Protein AF-A0A1M7QY72-F1 (afdb_monomer_lite)

Secondary structure (DSSP, 8-state):
-HHHHHHHHHHHHHHHHHHHHHHHHHHH--HHHHHHHHHHHHHHHHHHHHHHHHHHH-

Organism: NCBI:txid134849

Radius of gyration: 13.67 Å; chains: 1; bounding box: 32×12×42 Å

Sequence (58 aa):
MTKYSNAIRVVSVLAVALVLAGLFYQFAQDFRMSLFVFLVTAFAGSLFAMISIVTREN

Foldseek 3Di:
DVPVVLVVQLVVLLVVLLVQLVVCCVVVVDNVVSVVSSVVSSVVSNVVSVVVVVVVVD

Structure (mmCIF, N/CA/C/O backbone):
data_AF-A0A1M7QY72-F1
#
_entry.id   AF-A0A1M7QY72-F1
#
loop_
_atom_site.group_PDB
_atom_site.id
_atom_site.type_symbol
_atom_site.label_atom_id
_atom_site.label_alt_id
_atom_site.label_comp_id
_atom_site.label_asym_id
_atom_site.label_entity_id
_atom_site.label_seq_id
_atom_site.pdbx_PDB_ins_code
_atom_site.Cartn_x
_atom_site.Cartn_y
_atom_site.Cartn_z
_atom_site.occupancy
_atom_site.B_iso_or_equiv
_atom_site.auth_seq_id
_atom_site.auth_comp_id
_atom_site.auth_asym_id
_atom_site.auth_atom_id
_atom_site.pdbx_PDB_model_num
ATOM 1 N N . MET A 1 1 ? -21.064 -1.594 14.346 1.00 53.12 1 MET A N 1
ATOM 2 C CA . MET A 1 1 ? -20.595 -0.515 13.439 1.00 53.12 1 MET A CA 1
ATOM 3 C C . MET A 1 1 ? -19.122 -0.643 12.998 1.00 53.12 1 MET A C 1
ATOM 5 O O . MET A 1 1 ? -18.680 0.151 12.183 1.00 53.12 1 MET A O 1
ATOM 9 N N . THR A 1 2 ? -18.361 -1.659 13.431 1.00 56.91 2 THR A N 1
ATOM 10 C CA . THR A 1 2 ? -16.913 -1.808 13.143 1.00 56.91 2 THR A CA 1
ATOM 11 C C . THR A 1 2 ? -16.565 -2.310 11.732 1.00 56.91 2 THR A C 1
ATOM 13 O O . THR A 1 2 ? -15.516 -1.951 11.203 1.00 56.91 2 THR A O 1
ATOM 16 N N . LYS A 1 3 ? -17.447 -3.083 11.079 1.00 54.75 3 LYS A N 1
ATOM 17 C CA . LYS A 1 3 ? -17.182 -3.682 9.752 1.00 54.75 3 LYS A CA 1
ATOM 18 C C . LYS A 1 3 ? -16.901 -2.643 8.653 1.00 54.75 3 LYS A C 1
ATOM 20 O O . LYS A 1 3 ? -15.990 -2.837 7.855 1.00 54.75 3 LYS A O 1
ATOM 25 N N . TYR A 1 4 ? -17.626 -1.521 8.653 1.00 59.72 4 TYR A N 1
ATOM 26 C CA . TYR A 1 4 ? -17.446 -0.453 7.661 1.00 59.72 4 TYR A CA 1
ATOM 27 C C . TYR A 1 4 ? -16.134 0.322 7.852 1.00 59.72 4 TYR A C 1
ATOM 29 O O . TYR A 1 4 ? -15.491 0.685 6.874 1.00 59.72 4 TYR A O 1
ATOM 37 N N . SER A 1 5 ? -15.685 0.506 9.098 1.00 70.00 5 SER A N 1
ATOM 38 C CA . SER A 1 5 ? -14.419 1.190 9.407 1.00 70.00 5 SER A CA 1
ATOM 39 C C . SER A 1 5 ? -13.204 0.414 8.881 1.00 70.00 5 SER A C 1
ATOM 41 O O . SER A 1 5 ? -12.281 0.998 8.313 1.00 70.00 5 SER A O 1
ATOM 43 N N . ASN A 1 6 ? -13.233 -0.918 8.988 1.00 69.69 6 ASN A N 1
ATOM 44 C CA . ASN A 1 6 ? -12.155 -1.774 8.489 1.00 69.69 6 ASN A CA 1
ATOM 45 C C . ASN A 1 6 ? -12.124 -1.825 6.959 1.00 69.69 6 ASN A C 1
ATOM 47 O O . ASN A 1 6 ? -11.052 -1.713 6.369 1.00 69.69 6 ASN A O 1
ATOM 51 N N . ALA A 1 7 ? -13.292 -1.923 6.317 1.00 74.88 7 ALA A N 1
ATOM 52 C CA . ALA A 1 7 ? -13.387 -1.892 4.861 1.00 74.88 7 ALA A CA 1
ATOM 53 C C . ALA A 1 7 ? -12.800 -0.592 4.284 1.00 74.88 7 ALA A C 1
ATOM 55 O O . ALA A 1 7 ? -12.004 -0.641 3.350 1.00 74.88 7 ALA A O 1
ATOM 56 N N . ILE A 1 8 ? -13.105 0.560 4.892 1.00 81.31 8 ILE A N 1
ATOM 57 C CA . ILE A 1 8 ? -12.576 1.860 4.452 1.00 81.31 8 ILE A CA 1
ATOM 58 C C . ILE A 1 8 ? -11.046 1.907 4.559 1.00 81.31 8 ILE A C 1
ATOM 60 O O . ILE A 1 8 ? -10.393 2.368 3.623 1.00 81.31 8 ILE A O 1
ATOM 64 N N . ARG A 1 9 ? -10.459 1.400 5.653 1.00 77.88 9 ARG A N 1
ATOM 65 C CA . ARG A 1 9 ? -8.995 1.351 5.852 1.00 77.88 9 ARG A CA 1
ATOM 66 C C . ARG A 1 9 ? -8.293 0.477 4.812 1.00 77.88 9 ARG A C 1
ATOM 68 O O . ARG A 1 9 ? -7.275 0.877 4.260 1.00 77.88 9 ARG A O 1
ATOM 75 N N . VAL A 1 10 ? -8.852 -0.694 4.514 1.00 81.19 10 VAL A N 1
ATOM 76 C CA . VAL A 1 10 ? -8.284 -1.612 3.513 1.00 81.19 10 VAL A CA 1
ATOM 77 C C . VAL A 1 10 ? -8.364 -1.009 2.109 1.00 81.19 10 VAL A C 1
ATOM 79 O O . VAL A 1 10 ? -7.383 -1.041 1.369 1.00 81.19 10 VAL A O 1
ATOM 82 N N . VAL A 1 11 ? -9.501 -0.401 1.758 1.00 86.50 11 VAL A N 1
ATOM 83 C CA . VAL A 1 11 ? -9.688 0.258 0.456 1.00 86.50 11 VAL A CA 1
ATOM 84 C C . VAL A 1 11 ? -8.731 1.439 0.286 1.00 86.50 11 VAL A C 1
ATOM 86 O O . VAL A 1 11 ? -8.149 1.603 -0.784 1.00 86.50 11 VAL A O 1
ATOM 89 N N . SER A 1 12 ? -8.511 2.234 1.336 1.00 85.19 12 SER A N 1
ATOM 90 C CA . SER A 1 12 ? -7.572 3.362 1.271 1.00 85.19 12 SER A CA 1
ATOM 91 C C . SER A 1 12 ? -6.114 2.907 1.139 1.00 85.19 12 SER A C 1
ATOM 93 O O . SER A 1 12 ? -5.379 3.490 0.344 1.00 85.19 12 SER A O 1
ATOM 95 N N . VAL A 1 13 ? -5.705 1.822 1.805 1.00 86.69 13 VAL A N 1
ATOM 96 C CA . VAL A 1 13 ? -4.376 1.209 1.603 1.00 86.69 13 VAL A CA 1
ATOM 97 C C . VAL A 1 13 ? -4.199 0.703 0.168 1.00 86.69 13 VAL A C 1
ATOM 99 O O . VAL A 1 13 ? -3.168 0.965 -0.450 1.00 86.69 13 VAL A O 1
ATOM 102 N N . LEU A 1 14 ? -5.206 0.020 -0.386 1.00 86.50 14 LEU A N 1
ATOM 103 C CA . LEU A 1 14 ? -5.180 -0.470 -1.768 1.00 86.50 14 LEU A CA 1
ATOM 104 C C . LEU A 1 14 ? -5.069 0.667 -2.789 1.00 86.50 14 LEU A C 1
ATOM 106 O O . LEU A 1 14 ? -4.295 0.560 -3.738 1.00 86.50 14 LEU A O 1
ATOM 110 N N . ALA A 1 15 ? -5.803 1.762 -2.580 1.00 88.25 15 ALA A N 1
ATOM 111 C CA . ALA A 1 15 ? -5.737 2.933 -3.448 1.00 88.25 15 ALA A CA 1
ATOM 112 C C . ALA A 1 15 ? -4.332 3.558 -3.451 1.00 88.25 15 ALA A C 1
ATOM 114 O O . ALA A 1 15 ? -3.778 3.821 -4.516 1.00 88.25 15 ALA A O 1
ATOM 115 N N . VAL A 1 16 ? -3.720 3.729 -2.273 1.00 88.81 16 VAL A N 1
ATOM 116 C CA . VAL A 1 16 ? -2.349 4.256 -2.153 1.00 88.81 16 VAL A CA 1
ATOM 117 C C . VAL A 1 16 ? -1.334 3.315 -2.805 1.00 88.81 16 VAL A C 1
ATOM 119 O O . VAL A 1 16 ? -0.462 3.775 -3.543 1.00 88.81 16 VAL A O 1
ATOM 122 N N . ALA A 1 17 ? -1.467 2.004 -2.589 1.00 89.31 17 ALA A N 1
ATOM 123 C CA . ALA A 1 17 ? -0.589 1.011 -3.197 1.00 89.31 17 ALA A CA 1
ATOM 124 C C . ALA A 1 17 ? -0.666 1.047 -4.732 1.00 89.31 17 ALA A C 1
ATOM 126 O O . ALA A 1 17 ? 0.375 1.025 -5.388 1.00 89.31 17 ALA A O 1
ATOM 127 N N . LEU A 1 18 ? -1.869 1.156 -5.310 1.00 88.88 18 LEU A N 1
ATOM 128 C CA . LEU A 1 18 ? -2.066 1.271 -6.761 1.00 88.88 18 LEU A CA 1
ATOM 129 C C . LEU A 1 18 ? -1.438 2.544 -7.336 1.00 88.88 18 LEU A C 1
ATOM 131 O O . LEU A 1 18 ? -0.786 2.481 -8.377 1.00 88.88 18 LEU A O 1
ATOM 135 N N . VAL A 1 19 ? -1.602 3.684 -6.660 1.00 90.25 19 VAL A N 1
ATOM 136 C C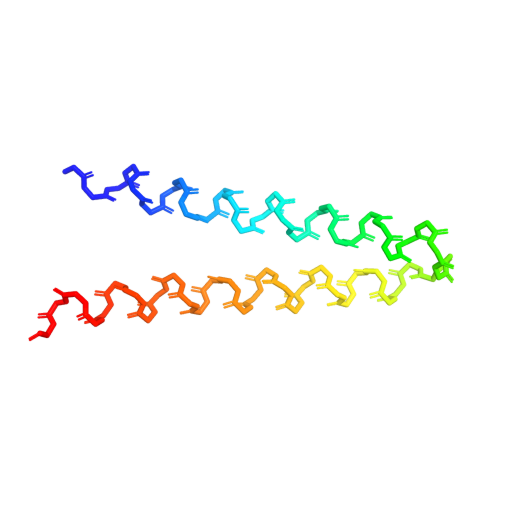A . VAL A 1 19 ? -1.006 4.957 -7.098 1.00 90.25 19 VAL A CA 1
ATOM 137 C C . VAL A 1 19 ? 0.518 4.866 -7.096 1.00 90.25 19 VAL A C 1
ATOM 139 O O . VAL A 1 19 ? 1.152 5.206 -8.093 1.00 90.25 19 VAL A O 1
ATOM 142 N N . LEU A 1 20 ? 1.115 4.354 -6.016 1.00 86.44 20 LEU A N 1
ATOM 143 C CA . LEU A 1 20 ? 2.566 4.180 -5.930 1.00 86.44 20 LEU A CA 1
ATOM 144 C C . LEU A 1 20 ? 3.077 3.205 -6.990 1.00 86.44 20 LEU A C 1
ATOM 146 O O . LEU A 1 20 ? 4.037 3.514 -7.690 1.00 86.44 20 LEU A O 1
ATOM 150 N N . ALA A 1 21 ? 2.410 2.068 -7.172 1.00 86.06 21 ALA A N 1
ATOM 151 C CA . ALA A 1 21 ? 2.772 1.099 -8.198 1.00 86.06 21 ALA A CA 1
ATOM 152 C C . ALA A 1 21 ? 2.714 1.700 -9.610 1.00 86.06 21 ALA A C 1
ATOM 154 O O . ALA A 1 21 ? 3.643 1.501 -10.395 1.00 86.06 21 ALA A O 1
ATOM 155 N N . GLY A 1 22 ? 1.665 2.466 -9.922 1.00 86.25 22 GLY A N 1
ATOM 156 C CA . GLY A 1 22 ? 1.507 3.147 -11.207 1.00 86.25 22 GLY A CA 1
ATOM 157 C C . GLY A 1 22 ? 2.596 4.190 -11.461 1.00 86.25 22 GLY A C 1
ATOM 158 O O . GLY A 1 22 ? 3.190 4.201 -12.538 1.00 86.25 22 GLY A O 1
ATOM 159 N N . LEU A 1 23 ? 2.927 5.004 -10.453 1.00 87.62 23 LEU A N 1
ATOM 160 C CA . LEU A 1 23 ? 4.032 5.963 -10.541 1.00 87.62 23 LEU A CA 1
ATOM 161 C C . LEU A 1 23 ? 5.365 5.242 -10.771 1.00 87.62 23 LEU A C 1
ATOM 163 O O . LEU A 1 23 ? 6.088 5.562 -11.711 1.00 87.62 23 LEU A O 1
ATOM 167 N N . PHE A 1 24 ? 5.673 4.218 -9.973 1.00 83.25 24 PHE A N 1
ATOM 168 C CA . PHE A 1 24 ? 6.902 3.441 -10.145 1.00 83.25 24 PHE A CA 1
ATOM 169 C C . PHE A 1 24 ? 6.966 2.738 -11.504 1.00 83.25 24 PHE A C 1
ATOM 171 O O . PHE A 1 24 ? 8.042 2.674 -12.089 1.00 83.25 24 PHE A O 1
ATOM 178 N N . TYR A 1 25 ? 5.840 2.264 -12.042 1.00 85.94 25 TYR A N 1
ATOM 179 C CA . TYR A 1 25 ? 5.791 1.704 -13.393 1.00 85.94 25 TYR A CA 1
ATOM 180 C C . TYR A 1 25 ? 6.131 2.756 -14.453 1.00 85.94 25 TYR A C 1
ATOM 182 O O . TYR A 1 25 ? 6.928 2.488 -15.349 1.00 85.94 25 TYR A O 1
ATOM 190 N N . GLN A 1 26 ? 5.589 3.968 -14.319 1.00 86.25 26 GLN A N 1
ATOM 191 C CA . GLN A 1 26 ? 5.852 5.061 -15.252 1.00 86.25 26 GLN A CA 1
ATOM 192 C C . GLN A 1 26 ? 7.326 5.497 -15.250 1.00 86.25 26 GLN A C 1
ATOM 194 O O . GLN A 1 26 ? 7.870 5.782 -16.315 1.00 86.25 26 GLN A O 1
ATOM 199 N N . PHE A 1 27 ? 7.973 5.534 -14.081 1.00 83.25 27 PHE A N 1
ATOM 200 C CA . PHE A 1 27 ? 9.363 5.991 -13.958 1.00 83.25 27 PHE A CA 1
ATOM 201 C C . PHE A 1 27 ? 10.404 4.893 -14.187 1.00 83.25 27 PHE A C 1
ATOM 203 O O . PHE A 1 27 ? 11.424 5.152 -14.817 1.00 83.25 27 PHE A O 1
ATOM 210 N N . ALA A 1 28 ? 10.174 3.683 -13.677 1.00 79.81 28 ALA A N 1
ATOM 211 C CA . ALA A 1 28 ? 11.140 2.591 -13.781 1.00 79.81 28 ALA A CA 1
ATOM 212 C C . ALA A 1 28 ? 10.971 1.766 -15.065 1.00 79.81 28 ALA A C 1
ATOM 214 O O . ALA A 1 28 ? 11.887 1.038 -15.427 1.00 79.81 28 ALA A O 1
ATOM 215 N N . GLN A 1 29 ? 9.800 1.824 -15.718 1.00 82.69 29 GLN A N 1
ATOM 216 C CA . GLN A 1 29 ? 9.390 0.950 -16.836 1.00 82.69 29 GLN A CA 1
ATOM 217 C C . GLN A 1 29 ? 9.504 -0.558 -16.548 1.00 82.69 29 GLN A C 1
ATOM 219 O O . GLN A 1 29 ? 9.324 -1.392 -17.433 1.00 82.69 29 GLN A O 1
ATOM 224 N N . ASP A 1 30 ? 9.748 -0.918 -15.290 1.00 86.00 30 ASP A N 1
ATOM 225 C CA . ASP A 1 30 ? 10.029 -2.274 -14.860 1.00 86.00 30 ASP A CA 1
ATOM 226 C C . ASP A 1 30 ? 8.821 -2.827 -14.102 1.00 86.00 30 ASP A C 1
ATOM 228 O O . ASP A 1 30 ? 8.562 -2.500 -12.936 1.00 86.00 30 ASP A O 1
ATOM 232 N N . PHE A 1 31 ? 8.047 -3.675 -14.782 1.00 84.50 31 PHE A N 1
ATOM 233 C CA . PHE A 1 31 ? 6.806 -4.240 -14.241 1.00 84.50 31 PHE A CA 1
ATOM 234 C C . PHE A 1 31 ? 7.040 -4.998 -12.928 1.00 84.50 31 PHE A C 1
ATOM 236 O O . PHE A 1 31 ? 6.237 -4.916 -12.001 1.00 84.50 31 PHE A O 1
ATOM 243 N N . ARG A 1 32 ? 8.176 -5.695 -12.818 1.00 88.25 32 ARG A N 1
ATOM 244 C CA . ARG A 1 32 ? 8.549 -6.456 -11.619 1.00 88.25 32 ARG A CA 1
ATOM 245 C C . ARG A 1 32 ? 8.743 -5.557 -10.401 1.00 88.25 32 ARG A C 1
ATOM 247 O O . ARG A 1 32 ? 8.272 -5.899 -9.320 1.00 88.25 32 ARG A O 1
ATOM 254 N N . MET A 1 33 ? 9.401 -4.413 -10.582 1.00 82.69 33 MET A N 1
ATOM 255 C CA . MET A 1 33 ? 9.660 -3.463 -9.501 1.00 82.69 33 MET A CA 1
ATOM 256 C C . MET A 1 33 ? 8.369 -2.770 -9.060 1.00 82.69 33 MET A C 1
ATOM 258 O O . MET A 1 33 ? 8.096 -2.678 -7.866 1.00 82.69 33 MET A O 1
ATOM 262 N N . SER A 1 34 ? 7.531 -2.358 -10.014 1.00 85.69 34 SER A N 1
ATOM 263 C CA . SER A 1 34 ? 6.205 -1.796 -9.726 1.00 85.69 34 SER A CA 1
ATOM 264 C C . SER A 1 34 ? 5.315 -2.780 -8.953 1.00 85.69 34 SER A C 1
ATOM 266 O O . SER A 1 34 ? 4.746 -2.420 -7.921 1.00 85.69 34 SER A O 1
ATOM 268 N N . LEU A 1 35 ? 5.257 -4.045 -9.391 1.00 87.00 35 LEU A N 1
ATOM 269 C CA . LEU A 1 35 ? 4.507 -5.102 -8.710 1.00 87.00 35 LEU A CA 1
ATOM 270 C C . LEU A 1 35 ? 5.061 -5.374 -7.303 1.00 87.00 35 LEU A C 1
ATOM 272 O O . LEU A 1 35 ? 4.296 -5.545 -6.357 1.00 87.00 35 LEU A O 1
ATOM 276 N N . PHE A 1 36 ? 6.384 -5.383 -7.140 1.00 89.06 36 PHE A N 1
ATOM 277 C CA . PHE A 1 36 ? 7.012 -5.542 -5.831 1.00 89.06 36 PHE A CA 1
ATOM 278 C C . PHE A 1 36 ? 6.624 -4.403 -4.878 1.00 89.06 36 PHE A C 1
ATOM 280 O O . PHE A 1 36 ? 6.168 -4.663 -3.764 1.00 89.06 36 PHE A O 1
ATOM 287 N N . VAL A 1 37 ? 6.718 -3.150 -5.331 1.00 88.12 37 VAL A N 1
ATOM 288 C CA . VAL A 1 37 ? 6.322 -1.970 -4.546 1.00 88.12 37 VAL A CA 1
ATOM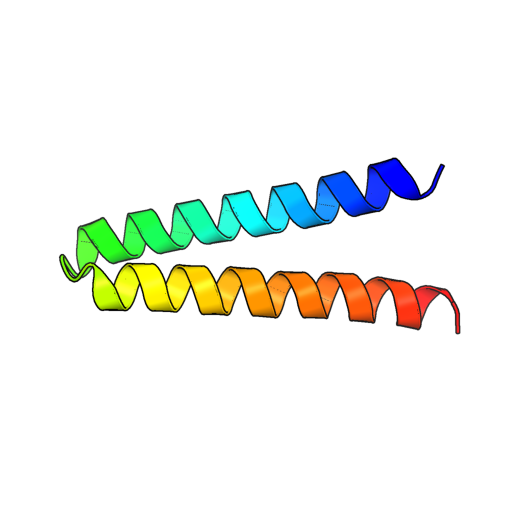 289 C C . VAL A 1 37 ? 4.835 -2.018 -4.191 1.00 88.12 37 VAL A C 1
ATOM 291 O O . VAL A 1 37 ? 4.480 -1.743 -3.042 1.00 88.12 37 VAL A O 1
ATOM 294 N N . PHE A 1 38 ? 3.974 -2.425 -5.128 1.00 90.25 38 PHE A N 1
ATOM 295 C CA . PHE A 1 38 ? 2.548 -2.631 -4.872 1.00 90.25 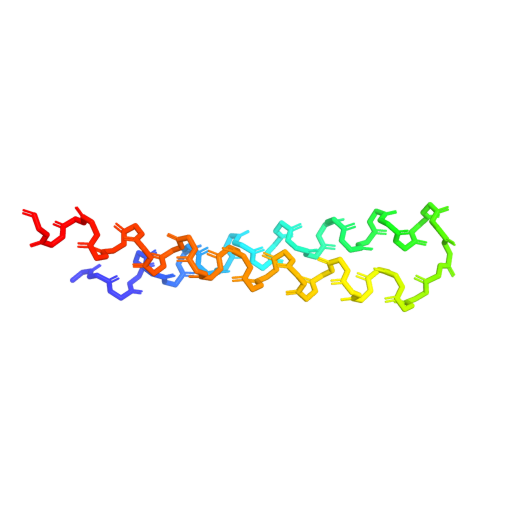38 PHE A CA 1
ATOM 296 C C . PHE A 1 38 ? 2.318 -3.614 -3.719 1.00 90.25 38 PHE A C 1
ATOM 298 O O . PHE A 1 38 ? 1.644 -3.285 -2.741 1.00 90.25 38 PHE A O 1
ATOM 305 N N . LEU A 1 39 ? 2.907 -4.809 -3.824 1.00 90.06 39 LEU A N 1
ATOM 306 C CA . LEU A 1 39 ? 2.719 -5.896 -2.865 1.00 90.06 39 LEU A CA 1
ATOM 307 C C . LEU A 1 39 ? 3.250 -5.527 -1.479 1.00 90.06 39 LEU A C 1
ATOM 309 O O . LEU A 1 39 ? 2.555 -5.735 -0.485 1.00 90.06 39 LEU A O 1
ATOM 313 N N . VAL A 1 40 ? 4.444 -4.933 -1.407 1.00 91.81 40 VAL A N 1
ATOM 314 C CA . VAL A 1 40 ? 5.047 -4.487 -0.142 1.00 91.81 40 VAL A CA 1
ATOM 315 C C . VAL A 1 40 ? 4.195 -3.404 0.517 1.00 91.81 40 VAL A C 1
ATOM 317 O O . VAL A 1 40 ? 3.928 -3.481 1.716 1.00 91.81 40 VAL A O 1
ATOM 320 N N . THR A 1 41 ? 3.712 -2.429 -0.254 1.00 90.94 41 THR A N 1
ATOM 321 C CA . THR A 1 41 ? 2.876 -1.340 0.273 1.00 90.94 41 THR A CA 1
ATOM 322 C C . THR A 1 41 ? 1.531 -1.858 0.780 1.00 90.94 41 THR A C 1
ATOM 324 O O . THR A 1 41 ? 1.107 -1.510 1.884 1.00 90.94 41 THR A O 1
ATOM 327 N N . ALA A 1 42 ? 0.874 -2.726 0.006 1.00 86.81 42 ALA A N 1
ATOM 328 C CA . ALA A 1 42 ? -0.390 -3.341 0.396 1.00 86.81 42 ALA A CA 1
ATOM 329 C C . ALA A 1 42 ? -0.233 -4.187 1.672 1.00 86.81 42 ALA A C 1
ATOM 331 O O . ALA A 1 42 ? -1.050 -4.091 2.591 1.00 86.81 42 ALA A O 1
ATOM 332 N N . PHE A 1 43 ? 0.852 -4.962 1.762 1.00 89.12 43 PHE A N 1
ATOM 333 C CA . PHE A 1 43 ? 1.161 -5.771 2.935 1.00 89.12 43 PHE A CA 1
ATOM 334 C C . PHE A 1 43 ? 1.435 -4.907 4.174 1.00 89.12 43 PHE A C 1
ATOM 336 O O . PHE A 1 43 ? 0.787 -5.094 5.205 1.00 89.12 43 PHE A O 1
ATOM 343 N N . ALA A 1 44 ? 2.314 -3.908 4.069 1.00 87.88 44 ALA A N 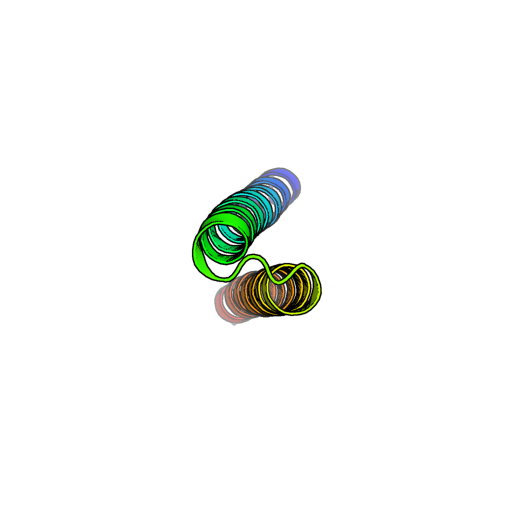1
ATOM 344 C CA . ALA A 1 44 ? 2.639 -3.004 5.172 1.00 87.88 44 ALA A CA 1
ATOM 345 C C . ALA A 1 44 ? 1.406 -2.234 5.678 1.00 87.88 44 ALA A C 1
ATOM 347 O O . ALA A 1 44 ? 1.179 -2.147 6.886 1.00 87.88 44 ALA A O 1
ATOM 348 N N . GLY A 1 45 ? 0.564 -1.732 4.769 1.00 86.94 45 GLY A N 1
ATOM 349 C CA . GLY A 1 45 ? -0.673 -1.048 5.142 1.00 86.94 45 GLY A CA 1
ATOM 350 C C . GLY A 1 45 ? -1.692 -1.974 5.817 1.00 86.94 45 GLY A C 1
ATOM 351 O O . GLY A 1 45 ? -2.374 -1.553 6.753 1.00 86.94 45 GLY A O 1
ATOM 352 N N . SER A 1 46 ? -1.756 -3.249 5.413 1.00 82.38 46 SER A N 1
ATOM 353 C CA . SER A 1 46 ? -2.605 -4.251 6.074 1.00 82.38 46 SER A CA 1
ATOM 354 C C . SER A 1 46 ? -2.143 -4.555 7.506 1.00 82.38 46 SER A C 1
ATOM 356 O O . SER A 1 46 ? -2.965 -4.580 8.424 1.00 82.38 46 SER A O 1
ATOM 358 N N . LEU A 1 47 ? -0.828 -4.677 7.723 1.00 86.25 47 LEU A N 1
ATOM 359 C CA . LEU A 1 47 ? -0.239 -4.859 9.050 1.00 86.25 47 LEU A CA 1
ATOM 360 C C . LEU A 1 47 ? -0.497 -3.649 9.946 1.00 86.25 47 LEU A C 1
ATOM 362 O O . LEU A 1 47 ? -0.916 -3.814 11.089 1.00 86.25 47 LEU A O 1
ATOM 366 N N . PHE A 1 48 ? -0.316 -2.433 9.426 1.00 84.88 48 PHE A N 1
ATOM 367 C CA . PHE A 1 48 ? -0.610 -1.210 10.171 1.00 84.88 48 PHE A CA 1
ATOM 368 C C . PHE A 1 48 ? -2.084 -1.135 10.588 1.00 84.88 48 PHE A C 1
ATOM 370 O O . PHE A 1 48 ? -2.391 -0.798 11.733 1.00 84.88 48 PHE A O 1
ATOM 377 N N . ALA A 1 49 ? -3.004 -1.492 9.687 1.00 81.12 49 ALA A N 1
ATOM 378 C CA . ALA A 1 49 ? -4.426 -1.540 10.004 1.00 81.12 49 ALA A CA 1
ATOM 379 C C . ALA A 1 49 ? -4.728 -2.556 11.117 1.00 81.12 49 ALA A C 1
ATOM 381 O O . ALA A 1 49 ? -5.518 -2.247 12.009 1.00 81.12 49 ALA A O 1
ATOM 382 N N . MET A 1 50 ? -4.078 -3.723 11.090 1.00 81.38 50 MET A N 1
ATOM 383 C CA . MET A 1 50 ? -4.237 -4.773 12.097 1.00 81.38 50 MET A CA 1
ATOM 384 C C . MET A 1 50 ? -3.666 -4.353 13.457 1.00 81.38 50 MET A C 1
ATOM 386 O O . MET A 1 50 ? -4.373 -4.430 14.460 1.00 81.38 50 MET A O 1
ATOM 390 N N . ILE A 1 51 ? -2.440 -3.817 13.489 1.00 83.25 51 ILE A N 1
ATOM 391 C CA . ILE A 1 51 ? -1.812 -3.285 14.708 1.00 83.25 51 ILE A CA 1
ATOM 392 C C . ILE A 1 51 ? -2.685 -2.179 15.298 1.00 83.25 51 ILE A C 1
ATOM 394 O O . ILE A 1 51 ? -3.023 -2.247 16.471 1.00 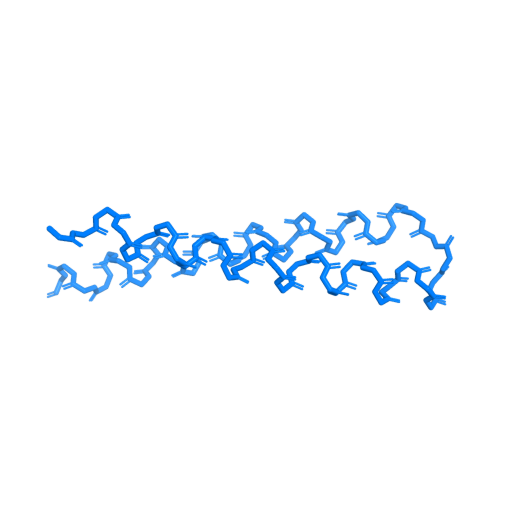83.25 51 ILE A O 1
ATOM 398 N N . SER A 1 52 ? -3.138 -1.220 14.481 1.00 79.75 52 SER A N 1
ATOM 399 C CA . SER A 1 52 ? -4.006 -0.121 14.924 1.00 79.75 52 SER A CA 1
ATOM 400 C C . SER A 1 52 ? -5.305 -0.594 15.586 1.00 79.75 52 SER A C 1
ATOM 402 O O . SER A 1 52 ? -5.850 0.136 16.413 1.00 79.75 52 SER A O 1
ATOM 404 N N . ILE A 1 53 ? -5.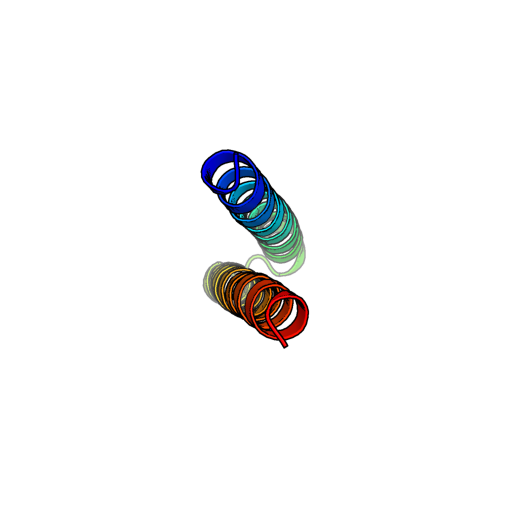834 -1.759 15.201 1.00 75.44 53 ILE A N 1
ATOM 405 C CA . ILE A 1 53 ? -7.010 -2.352 15.848 1.00 75.44 53 ILE A CA 1
ATOM 406 C C . ILE A 1 53 ? -6.607 -2.938 17.200 1.00 75.44 53 ILE A C 1
ATOM 408 O O . ILE A 1 53 ? -7.201 -2.569 18.206 1.00 75.44 53 ILE A O 1
ATOM 412 N N . VAL A 1 54 ? -5.555 -3.759 17.234 1.00 76.88 54 VAL A N 1
ATOM 413 C CA . VAL A 1 54 ? -5.066 -4.394 18.469 1.00 76.88 54 VAL A CA 1
ATOM 414 C C . VAL A 1 54 ? -4.698 -3.351 19.529 1.00 76.88 54 VAL A C 1
ATOM 416 O O . VAL A 1 54 ? -5.066 -3.493 20.687 1.00 76.88 54 VAL A O 1
ATOM 419 N N . THR A 1 55 ? -4.040 -2.250 19.149 1.00 77.31 55 THR A N 1
ATOM 420 C CA . THR A 1 55 ? -3.675 -1.184 20.102 1.00 77.31 55 THR A CA 1
ATOM 421 C C . THR A 1 55 ? -4.870 -0.375 20.611 1.00 77.31 55 THR A C 1
ATOM 423 O O . THR A 1 55 ? -4.714 0.382 21.556 1.00 77.31 55 THR A O 1
ATOM 426 N N . ARG A 1 56 ? -6.046 -0.468 19.976 1.00 65.75 56 ARG A N 1
ATOM 427 C CA . ARG A 1 56 ? -7.278 0.171 20.472 1.00 65.75 56 ARG A CA 1
ATOM 428 C C . ARG A 1 56 ? -8.043 -0.704 21.461 1.00 65.75 56 ARG A C 1
ATOM 430 O O . ARG A 1 56 ? -8.958 -0.198 22.102 1.00 65.75 56 ARG A O 1
ATOM 437 N N . GLU A 1 57 ? -7.734 -1.996 21.506 1.00 59.97 57 GLU A N 1
ATOM 438 C CA . GLU A 1 57 ? -8.396 -2.966 22.381 1.00 59.97 57 GLU A CA 1
ATOM 439 C C . GLU A 1 57 ? -7.659 -3.162 23.719 1.00 59.97 57 GLU A C 1
ATOM 441 O O . GLU A 1 57 ? -8.277 -3.638 24.668 1.00 59.97 57 GLU A O 1
ATOM 446 N N . ASN A 1 58 ? -6.387 -2.751 23.805 1.00 51.22 58 ASN A N 1
ATOM 447 C CA . ASN A 1 58 ? -5.595 -2.657 25.042 1.00 51.22 58 ASN A CA 1
ATOM 448 C C . ASN A 1 58 ? -5.725 -1.279 25.699 1.00 51.22 58 ASN A C 1
ATOM 450 O O . ASN A 1 58 ? -5.669 -1.235 26.948 1.00 51.22 58 ASN A O 1
#

pLDDT: mean 81.17, std 10.11, range [51.22, 91.81]